Protein AF-A0A6A0A1S7-F1 (afdb_monomer_lite)

pLDDT: mean 70.41, std 21.0, range [38.34, 94.25]

Radius of gyration: 20.73 Å; chains: 1; bounding box: 76×34×22 Å

Foldseek 3Di:
DPPPPLVVQQQPDDPPDFRQGPLLVCLLVLPLVSNCVNCVPPDLVVLLCQQCDATPQRDGSLNSLPPVPPSNVSSNVVSVVSNHDDDVPRVPPPPVPPPPDDDDDDDDDDDDD

Sequence (113 aa):
MMGLVLQRLVAACSPGLGTGTAVHLAAREGHARVLKALLHDCDDAMKEYLSNQRDVFGITPVFLSLQRGEESRAAFEYLMQCGGKYNSQSAIKFKPDLLAHNHASDSEQWTQQ

InterPro domains:
  IPR002110 Ankyrin repeat [PF00023] (21-43)
  IPR036770 Ankyrin repeat-containing domain superfamily [G3DSA:1.25.40.20] (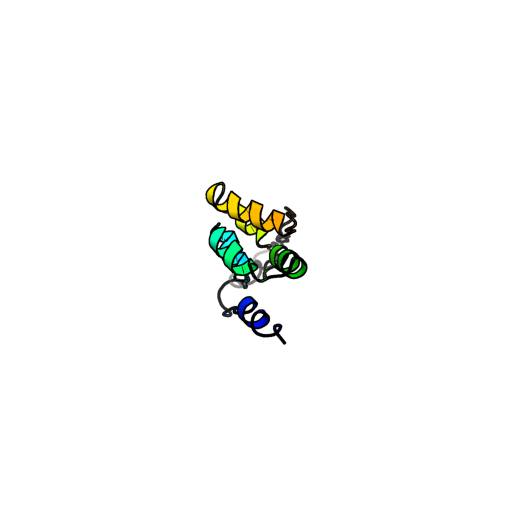4-111)
  IPR036770 Ankyrin repeat-containing domain superfamily [SSF48403] (20-101)

Secondary structure (DSSP, 8-state):
---SSHHHHTT---TTS----HHHHHHHTT-HHHHHHHTTT--HHHHHHHHH---TTS--HHHHTTTTGGGGHHHHHHHHHTT-------S----TTSSSS------------

Structure (mmCIF, N/CA/C/O backbone):
data_AF-A0A6A0A1S7-F1
#
_entry.id   AF-A0A6A0A1S7-F1
#
loop_
_atom_site.group_PDB
_atom_site.id
_atom_site.type_symbol
_atom_site.label_atom_id
_atom_site.label_alt_id
_atom_site.label_comp_id
_atom_site.label_asym_id
_atom_site.label_entity_id
_atom_site.label_seq_id
_atom_site.pdbx_PDB_ins_code
_atom_site.Cartn_x
_atom_site.Cartn_y
_atom_site.Cartn_z
_atom_site.occupancy
_atom_site.B_iso_or_equiv
_atom_site.auth_seq_id
_atom_site.auth_comp_id
_atom_site.auth_asym_id
_atom_site.auth_atom_id
_atom_site.pdbx_PDB_model_num
ATOM 1 N N . MET A 1 1 ? -15.056 -22.044 8.123 1.00 40.00 1 MET A N 1
ATOM 2 C CA . MET A 1 1 ? -13.638 -22.409 7.885 1.00 40.00 1 MET A CA 1
ATOM 3 C C . MET A 1 1 ? -13.138 -21.755 6.590 1.00 40.00 1 MET A C 1
ATOM 5 O O . MET A 1 1 ? -12.851 -22.446 5.626 1.00 40.00 1 MET A O 1
ATOM 9 N N . MET A 1 2 ? -13.062 -20.421 6.544 1.00 41.38 2 MET A N 1
ATOM 10 C CA . MET A 1 2 ? -12.741 -19.630 5.335 1.00 41.38 2 MET A CA 1
ATOM 11 C C . MET A 1 2 ? -11.442 -18.828 5.544 1.00 41.38 2 MET A C 1
ATOM 13 O O . MET A 1 2 ? -11.417 -17.626 5.337 1.00 41.38 2 MET A O 1
ATOM 17 N N . GLY A 1 3 ? -10.387 -19.457 6.080 1.00 40.34 3 GLY A N 1
ATOM 18 C CA . GLY A 1 3 ? -9.227 -18.722 6.620 1.00 40.34 3 GLY A CA 1
ATOM 19 C C . GLY A 1 3 ? -7.848 -19.088 6.067 1.00 40.34 3 GLY A C 1
ATOM 20 O O . GLY A 1 3 ? -6.872 -18.466 6.461 1.00 40.34 3 GLY A O 1
ATOM 21 N N . LEU A 1 4 ? -7.723 -20.091 5.191 1.00 42.12 4 LEU A N 1
ATOM 22 C CA . LEU A 1 4 ? -6.412 -20.716 4.926 1.00 42.12 4 LEU A CA 1
ATOM 23 C C . LEU A 1 4 ? -5.895 -20.617 3.483 1.00 42.12 4 LEU A C 1
ATOM 25 O O . LEU A 1 4 ? -4.734 -20.937 3.244 1.00 42.12 4 LEU A O 1
ATOM 29 N N . VAL A 1 5 ? -6.699 -20.150 2.522 1.00 41.41 5 VAL A N 1
ATOM 30 C CA . VAL A 1 5 ? -6.277 -20.120 1.105 1.00 41.41 5 VAL A CA 1
ATOM 31 C C . VAL A 1 5 ? -5.579 -18.801 0.733 1.00 41.41 5 VAL A C 1
ATOM 33 O O . VAL A 1 5 ? -4.633 -18.804 -0.050 1.00 41.41 5 VAL A O 1
ATOM 36 N N . LEU A 1 6 ? -5.954 -17.681 1.362 1.00 42.44 6 LEU A N 1
ATOM 37 C CA . LEU A 1 6 ? -5.387 -16.357 1.057 1.00 42.44 6 LEU A CA 1
ATOM 38 C C . LEU A 1 6 ? -4.010 -16.098 1.696 1.00 42.44 6 LEU A C 1
ATOM 40 O O . LEU A 1 6 ? -3.213 -15.360 1.124 1.00 42.44 6 LEU A O 1
ATOM 44 N N . GLN A 1 7 ? -3.658 -16.765 2.803 1.00 44.97 7 GLN A N 1
ATOM 45 C CA . GLN A 1 7 ? -2.326 -16.616 3.418 1.00 44.97 7 GLN A CA 1
ATOM 46 C C . GLN A 1 7 ? -1.179 -17.155 2.542 1.00 44.97 7 GLN A C 1
ATOM 48 O O . GLN A 1 7 ? -0.045 -16.703 2.685 1.00 44.97 7 GLN A O 1
ATOM 53 N N . ARG A 1 8 ? -1.443 -18.088 1.613 1.00 38.34 8 ARG A N 1
ATOM 54 C CA . ARG A 1 8 ? -0.399 -18.669 0.742 1.00 38.34 8 ARG A CA 1
ATOM 55 C C . ARG A 1 8 ? -0.185 -17.910 -0.566 1.00 38.34 8 ARG A C 1
ATOM 57 O O . ARG A 1 8 ? 0.889 -18.040 -1.141 1.00 38.34 8 ARG A O 1
ATOM 64 N N . LEU A 1 9 ? -1.145 -17.097 -1.017 1.00 39.69 9 LEU A N 1
ATOM 65 C CA . LEU A 1 9 ? -0.967 -16.281 -2.228 1.00 39.69 9 LEU A CA 1
ATOM 66 C C . LEU A 1 9 ? -0.218 -14.966 -1.960 1.00 39.69 9 LEU A C 1
ATOM 68 O O . LEU A 1 9 ? 0.417 -14.426 -2.859 1.00 39.69 9 LEU A O 1
ATOM 72 N N . VAL A 1 10 ? -0.242 -14.474 -0.718 1.00 46.88 10 VAL A N 1
ATOM 73 C CA . VAL A 1 10 ? 0.476 -13.253 -0.309 1.00 46.88 10 VAL A CA 1
ATOM 74 C C . VAL A 1 10 ? 1.997 -13.483 -0.185 1.00 46.88 10 VAL A C 1
ATOM 76 O O . VAL A 1 10 ? 2.760 -12.522 -0.230 1.00 46.88 10 VAL A O 1
ATOM 79 N N . ALA A 1 11 ? 2.450 -14.741 -0.104 1.00 44.31 11 ALA A N 1
ATOM 80 C CA . ALA A 1 11 ? 3.841 -15.125 0.170 1.00 44.31 11 ALA A CA 1
ATOM 81 C C . ALA A 1 11 ? 4.584 -15.788 -1.011 1.00 44.31 11 ALA A C 1
ATOM 83 O O . ALA A 1 11 ? 5.617 -16.427 -0.810 1.00 44.31 11 ALA A O 1
ATOM 84 N N . ALA A 1 12 ? 4.087 -15.676 -2.246 1.00 39.72 12 ALA A N 1
ATOM 85 C CA . ALA A 1 12 ? 4.801 -16.199 -3.410 1.00 39.72 12 ALA A CA 1
ATOM 86 C C . ALA A 1 12 ? 5.964 -15.263 -3.788 1.00 39.72 12 ALA A C 1
ATOM 88 O O . ALA A 1 12 ? 5.811 -14.378 -4.625 1.00 39.72 12 ALA A O 1
ATOM 89 N N . CYS A 1 13 ? 7.127 -15.441 -3.161 1.00 43.56 13 CYS A N 1
ATOM 90 C CA . CYS A 1 13 ? 8.365 -14.794 -3.591 1.00 43.56 13 CYS A CA 1
ATOM 91 C C . CYS A 1 13 ? 9.387 -15.823 -4.060 1.00 43.56 13 CYS A C 1
ATOM 93 O O . CYS A 1 13 ? 9.969 -16.568 -3.273 1.00 43.56 13 CYS A O 1
ATOM 95 N N . SER A 1 14 ? 9.602 -15.822 -5.374 1.00 42.84 14 SER A N 1
ATOM 96 C CA . SER A 1 14 ? 10.766 -16.405 -6.032 1.00 42.84 14 SER A CA 1
ATOM 97 C C . SER A 1 14 ? 12.038 -15.707 -5.524 1.00 42.84 14 SER A C 1
ATOM 99 O O . SER A 1 14 ? 12.058 -14.477 -5.467 1.00 42.84 14 SER A O 1
ATOM 101 N N . PRO A 1 15 ? 13.118 -16.435 -5.197 1.00 41.66 15 PRO A N 1
ATOM 102 C CA . PRO A 1 15 ? 14.284 -15.898 -4.481 1.00 41.66 15 PRO A CA 1
ATOM 103 C C . PRO A 1 15 ? 15.217 -14.972 -5.301 1.00 41.66 15 PRO A C 1
ATOM 105 O O . PRO A 1 15 ? 16.394 -14.863 -4.979 1.00 41.66 15 PRO A O 1
ATOM 108 N N . GLY A 1 16 ? 14.733 -14.301 -6.355 1.00 47.97 16 GLY A N 1
ATOM 109 C CA . GLY A 1 16 ? 15.573 -13.512 -7.277 1.00 47.97 16 GLY A CA 1
ATOM 110 C C . GLY A 1 16 ? 15.145 -12.062 -7.537 1.00 47.97 16 GLY A C 1
ATOM 111 O O . GLY A 1 16 ? 15.957 -11.275 -8.010 1.00 47.97 16 GLY A O 1
ATOM 112 N N . LEU A 1 17 ? 13.905 -11.680 -7.217 1.00 43.25 17 LEU A N 1
ATOM 113 C CA . LEU A 1 17 ? 13.402 -10.304 -7.327 1.00 43.25 17 LEU A CA 1
ATOM 114 C C . LEU A 1 17 ? 12.903 -9.892 -5.940 1.00 43.25 17 LEU A C 1
ATOM 116 O O . LEU A 1 17 ? 12.203 -10.675 -5.304 1.00 43.25 17 LEU A O 1
ATOM 120 N N . GLY A 1 18 ? 13.288 -8.703 -5.465 1.00 51.00 18 GLY A N 1
ATOM 121 C CA . GLY A 1 18 ? 12.959 -8.187 -4.129 1.00 51.00 18 GLY A CA 1
ATOM 122 C C . GLY A 1 18 ? 11.542 -8.542 -3.679 1.00 51.00 18 GLY A C 1
ATOM 123 O O . GLY A 1 18 ? 10.586 -8.369 -4.433 1.00 51.00 18 GLY A O 1
ATOM 124 N N . THR A 1 19 ? 11.426 -9.092 -2.472 1.00 52.41 19 THR A N 1
ATOM 125 C CA . THR A 1 19 ? 10.262 -9.855 -2.016 1.00 52.41 19 THR A CA 1
ATOM 126 C C . THR A 1 19 ? 9.060 -8.983 -1.623 1.00 52.41 19 THR A C 1
ATOM 128 O O . THR A 1 19 ? 8.565 -9.032 -0.494 1.00 52.41 19 THR A O 1
ATOM 131 N N . GLY A 1 20 ? 8.600 -8.133 -2.533 1.00 59.06 20 GLY A N 1
ATOM 132 C CA . GLY A 1 20 ? 7.351 -7.408 -2.370 1.00 59.06 20 GLY A CA 1
ATOM 133 C C . GLY A 1 20 ? 6.165 -8.364 -2.493 1.00 59.06 20 GLY A C 1
ATOM 134 O O . GLY A 1 20 ? 6.099 -9.168 -3.420 1.00 59.06 20 GLY A O 1
ATOM 135 N N . THR A 1 21 ? 5.198 -8.264 -1.579 1.00 78.50 21 THR A N 1
ATOM 136 C CA . THR A 1 21 ? 3.892 -8.927 -1.748 1.00 78.50 21 THR A CA 1
ATOM 137 C C . THR A 1 21 ? 3.217 -8.453 -3.045 1.00 78.50 21 THR A C 1
ATOM 139 O O . THR A 1 21 ? 3.567 -7.403 -3.587 1.00 78.50 21 THR A O 1
ATOM 142 N N . ALA A 1 22 ? 2.189 -9.159 -3.532 1.00 84.69 22 ALA A N 1
ATOM 143 C CA . ALA A 1 22 ? 1.419 -8.721 -4.708 1.00 84.69 22 ALA A CA 1
ATOM 144 C C . ALA A 1 22 ? 0.923 -7.258 -4.600 1.00 84.69 22 ALA A C 1
ATOM 146 O O . ALA A 1 22 ? 0.845 -6.545 -5.600 1.00 84.69 22 ALA A O 1
ATOM 147 N N . VAL A 1 23 ? 0.669 -6.788 -3.372 1.00 88.38 23 VAL A N 1
ATOM 148 C CA . VAL A 1 23 ? 0.299 -5.400 -3.056 1.00 88.38 23 VAL A CA 1
ATOM 149 C C . VAL A 1 23 ? 1.443 -4.419 -3.352 1.00 88.38 23 VAL A C 1
ATOM 151 O O . VAL A 1 23 ? 1.184 -3.353 -3.898 1.00 88.38 23 VAL A O 1
ATOM 154 N N . HIS A 1 24 ? 2.705 -4.774 -3.078 1.00 87.75 24 HIS A N 1
ATOM 155 C CA . HIS A 1 24 ? 3.871 -3.939 -3.412 1.00 87.75 24 HIS A CA 1
ATOM 156 C C . HIS A 1 24 ? 4.022 -3.759 -4.923 1.00 87.75 24 HIS A C 1
ATOM 158 O O . HIS A 1 24 ? 4.222 -2.639 -5.389 1.00 87.75 24 HIS A O 1
ATOM 164 N N . LEU A 1 25 ? 3.895 -4.847 -5.690 1.00 87.31 25 LEU A N 1
ATOM 165 C CA . LEU A 1 25 ? 3.995 -4.801 -7.151 1.00 87.31 25 LEU A CA 1
ATOM 166 C C . LEU A 1 25 ? 2.858 -3.969 -7.750 1.00 87.31 25 LEU A C 1
ATOM 168 O O . LEU A 1 25 ? 3.111 -3.043 -8.516 1.00 87.31 25 LEU A O 1
ATOM 172 N N . ALA A 1 26 ? 1.612 -4.231 -7.344 1.00 90.00 26 ALA A N 1
ATOM 173 C CA . ALA A 1 26 ? 0.459 -3.469 -7.816 1.00 90.00 26 ALA A CA 1
ATOM 174 C C . ALA A 1 26 ? 0.551 -1.977 -7.447 1.00 90.00 26 ALA A C 1
ATOM 176 O O . ALA A 1 26 ? 0.158 -1.123 -8.243 1.00 90.00 26 ALA A O 1
ATOM 177 N N . ALA A 1 27 ? 1.099 -1.655 -6.271 1.00 90.62 27 ALA A N 1
ATOM 178 C CA . ALA A 1 27 ? 1.334 -0.280 -5.853 1.00 90.62 27 ALA A CA 1
ATOM 179 C C . ALA A 1 27 ? 2.425 0.405 -6.686 1.00 90.62 27 ALA A C 1
ATOM 181 O O . ALA A 1 27 ? 2.195 1.511 -7.170 1.00 90.62 27 ALA A O 1
ATOM 182 N N . ARG A 1 28 ? 3.567 -0.260 -6.911 1.00 88.00 28 ARG A N 1
ATOM 183 C CA . ARG A 1 28 ? 4.678 0.265 -7.723 1.00 88.00 28 ARG A CA 1
ATOM 184 C C . ARG A 1 28 ? 4.246 0.595 -9.148 1.00 88.00 28 ARG A C 1
ATOM 186 O O . ARG A 1 28 ? 4.603 1.646 -9.666 1.00 88.00 28 ARG A O 1
ATOM 193 N N . GLU A 1 29 ? 3.441 -0.271 -9.759 1.00 88.81 29 GLU A N 1
ATOM 194 C CA . GLU A 1 29 ? 2.912 -0.050 -11.111 1.00 88.81 29 GLU A CA 1
ATOM 195 C C . GLU A 1 29 ? 1.725 0.942 -11.137 1.00 88.81 29 GLU A C 1
ATOM 197 O O . GLU A 1 29 ? 1.224 1.302 -12.203 1.00 88.81 29 GLU A O 1
ATOM 202 N N . GLY A 1 30 ? 1.247 1.416 -9.978 1.00 89.12 30 GLY A N 1
ATOM 203 C CA . GLY A 1 30 ? 0.119 2.351 -9.876 1.00 89.12 30 GLY A CA 1
ATOM 204 C C . GLY A 1 30 ? -1.247 1.729 -10.181 1.00 89.12 30 GLY A C 1
ATOM 205 O O . GLY A 1 30 ? -2.220 2.430 -10.457 1.00 89.12 30 GLY A O 1
ATOM 206 N N . HIS A 1 31 ? -1.356 0.403 -10.155 1.00 92.00 31 HIS A N 1
ATOM 207 C CA . HIS A 1 31 ? -2.535 -0.329 -10.606 1.00 92.00 31 HIS A CA 1
ATOM 208 C C . HIS A 1 31 ? -3.627 -0.393 -9.530 1.00 92.00 31 HIS A C 1
ATOM 210 O O . HIS A 1 31 ? -3.897 -1.438 -8.935 1.00 92.00 31 HIS A O 1
ATOM 216 N N . ALA A 1 32 ? -4.333 0.721 -9.324 1.00 90.00 32 ALA A N 1
ATOM 217 C CA . ALA A 1 32 ? -5.412 0.823 -8.336 1.00 90.00 32 ALA A CA 1
ATOM 218 C C . ALA A 1 32 ? -6.515 -0.240 -8.512 1.00 90.00 32 ALA A C 1
ATOM 220 O O . ALA A 1 32 ? -7.079 -0.718 -7.532 1.00 90.00 32 ALA A O 1
ATOM 221 N N . ARG A 1 33 ? -6.820 -0.650 -9.753 1.00 91.94 33 ARG A N 1
ATOM 222 C CA . ARG A 1 33 ? -7.801 -1.719 -10.026 1.00 91.94 33 ARG A CA 1
ATOM 223 C C . ARG A 1 33 ? -7.345 -3.073 -9.483 1.00 91.94 33 ARG A C 1
ATOM 225 O O . ARG A 1 33 ? -8.152 -3.802 -8.920 1.00 91.94 33 ARG A O 1
ATOM 232 N N . VAL A 1 34 ? -6.056 -3.378 -9.624 1.00 89.44 34 VAL A N 1
ATOM 233 C CA . VAL A 1 34 ? -5.461 -4.618 -9.113 1.00 89.44 34 VAL A CA 1
ATOM 234 C C . VAL A 1 34 ? -5.427 -4.585 -7.590 1.00 89.44 34 VAL A C 1
ATOM 236 O O . VAL A 1 34 ? -5.822 -5.559 -6.964 1.00 89.44 34 VAL A O 1
ATOM 239 N N . LEU A 1 35 ? -5.060 -3.451 -6.985 1.00 90.62 35 LEU A N 1
ATOM 240 C CA . LEU A 1 35 ? -5.118 -3.283 -5.529 1.00 90.62 35 LEU A CA 1
ATOM 241 C C . LEU A 1 35 ? -6.529 -3.503 -4.977 1.00 90.62 35 LEU A C 1
ATOM 243 O O . LEU A 1 35 ? -6.693 -4.232 -4.003 1.00 90.62 35 LEU A O 1
ATOM 247 N N . LYS A 1 36 ? -7.546 -2.927 -5.629 1.00 91.56 36 LYS A N 1
ATOM 248 C CA . LYS A 1 36 ? -8.950 -3.130 -5.252 1.00 91.56 36 LYS A CA 1
ATOM 249 C C . LYS A 1 36 ? -9.360 -4.593 -5.32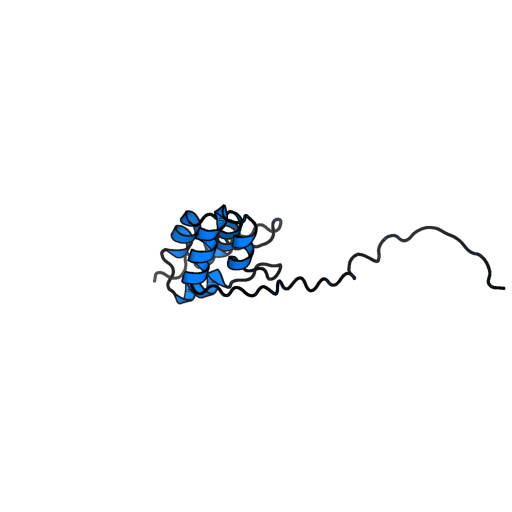5 1.00 91.56 36 LYS A C 1
ATOM 251 O O . LYS A 1 36 ? -10.041 -5.050 -4.423 1.00 91.56 36 LYS A O 1
ATOM 256 N N . ALA A 1 37 ? -8.937 -5.319 -6.359 1.00 91.19 37 ALA A N 1
ATOM 257 C CA . ALA A 1 37 ? -9.221 -6.747 -6.485 1.00 91.19 37 ALA A CA 1
ATOM 258 C C . ALA A 1 37 ? -8.483 -7.582 -5.423 1.00 91.19 37 ALA A C 1
ATOM 260 O O . ALA A 1 37 ? -9.083 -8.457 -4.810 1.00 91.19 37 ALA A O 1
ATOM 261 N N . LEU A 1 38 ? -7.205 -7.282 -5.166 1.00 87.38 38 LEU A N 1
ATOM 262 C CA . LEU A 1 38 ? -6.383 -7.987 -4.175 1.00 87.38 38 LEU A CA 1
ATOM 263 C C . LEU A 1 38 ? -6.891 -7.802 -2.741 1.00 87.38 38 LEU A C 1
ATOM 265 O O . LEU A 1 38 ? -6.752 -8.711 -1.930 1.00 87.38 38 LEU A O 1
ATOM 269 N N . LEU A 1 39 ? -7.452 -6.632 -2.430 1.00 87.88 39 LEU A N 1
ATOM 270 C CA . LEU A 1 39 ? -7.931 -6.274 -1.094 1.00 87.88 39 LEU A CA 1
ATOM 271 C C . LEU A 1 39 ? -9.460 -6.357 -0.951 1.00 87.88 39 LEU A C 1
ATOM 273 O O . LEU A 1 39 ? -9.976 -6.023 0.114 1.00 87.88 39 LEU A O 1
ATOM 277 N N . HIS A 1 40 ? -10.187 -6.787 -1.988 1.00 89.31 40 HIS A N 1
ATOM 278 C CA . HIS A 1 40 ? -11.655 -6.802 -2.004 1.00 89.31 40 HIS A CA 1
ATOM 279 C C . HIS A 1 40 ? -12.236 -7.661 -0.875 1.00 89.31 40 HIS A C 1
ATOM 281 O O . HIS A 1 40 ? -13.081 -7.196 -0.115 1.00 89.31 40 HIS A O 1
ATOM 287 N N . ASP A 1 41 ? -11.726 -8.887 -0.745 1.00 88.06 41 ASP A N 1
ATOM 288 C CA . ASP A 1 41 ? -12.216 -9.881 0.217 1.00 88.06 41 ASP A CA 1
ATOM 289 C C . ASP A 1 41 ? -11.488 -9.810 1.570 1.00 88.06 41 ASP A C 1
ATOM 291 O O . ASP A 1 41 ? -11.722 -10.633 2.455 1.00 88.06 41 ASP A O 1
ATOM 295 N N . CYS A 1 42 ? -10.585 -8.841 1.743 1.00 87.62 42 CYS A N 1
ATOM 296 C CA . CYS A 1 42 ? -9.897 -8.613 3.005 1.00 87.62 42 CYS A CA 1
ATOM 297 C C . CYS A 1 42 ? -10.781 -7.814 3.968 1.00 87.62 42 CYS A C 1
ATOM 299 O O . CYS A 1 42 ? -11.410 -6.818 3.600 1.00 87.62 42 CYS A O 1
ATOM 301 N N . ASP A 1 43 ? -10.769 -8.211 5.233 1.00 92.31 43 ASP A N 1
ATOM 302 C CA . ASP A 1 43 ? -11.251 -7.401 6.342 1.00 92.31 43 ASP A CA 1
ATOM 303 C C . ASP A 1 43 ? -10.322 -6.202 6.591 1.00 92.31 43 ASP A C 1
ATOM 305 O O . ASP A 1 43 ? -9.167 -6.175 6.156 1.00 92.31 43 ASP A O 1
ATOM 309 N N . ASP A 1 44 ? -10.826 -5.180 7.281 1.00 89.19 44 ASP A N 1
ATOM 310 C CA . ASP A 1 44 ? -10.118 -3.902 7.421 1.00 89.19 44 ASP A CA 1
ATOM 311 C C . ASP A 1 44 ? -8.775 -4.049 8.151 1.00 89.19 44 ASP A C 1
ATOM 313 O O . ASP A 1 44 ? -7.794 -3.412 7.769 1.00 89.19 44 ASP A O 1
ATOM 317 N N . ALA A 1 45 ? -8.686 -4.971 9.117 1.00 87.75 45 ALA A N 1
ATOM 318 C CA . ALA A 1 45 ? -7.434 -5.295 9.798 1.00 87.75 45 ALA A CA 1
ATOM 319 C C . ALA A 1 45 ? -6.379 -5.869 8.833 1.00 87.75 45 ALA A C 1
ATOM 321 O O . ALA A 1 45 ? -5.203 -5.504 8.897 1.00 87.75 45 ALA A O 1
ATOM 322 N N . MET A 1 46 ? -6.790 -6.740 7.905 1.00 87.19 46 MET A N 1
ATOM 323 C CA . MET A 1 46 ? -5.895 -7.299 6.891 1.00 87.19 46 MET A CA 1
ATOM 324 C C . MET A 1 46 ? -5.502 -6.250 5.847 1.00 87.19 46 MET A C 1
ATOM 326 O O . MET A 1 46 ? -4.340 -6.198 5.440 1.00 87.19 46 MET A O 1
ATOM 330 N N . LYS A 1 47 ? -6.431 -5.376 5.440 1.00 89.44 47 LYS A N 1
ATOM 331 C CA . LYS A 1 47 ? -6.129 -4.248 4.542 1.00 89.44 47 LYS A CA 1
ATOM 332 C C . LYS A 1 47 ? -5.096 -3.303 5.154 1.00 89.44 47 LYS A C 1
ATOM 334 O O . LYS A 1 47 ? -4.135 -2.943 4.467 1.00 89.44 47 LYS A O 1
ATOM 339 N N . GLU A 1 48 ? -5.245 -2.959 6.434 1.00 90.12 48 GLU A N 1
ATOM 340 C CA . GLU A 1 48 ? -4.277 -2.131 7.162 1.00 90.12 48 GLU A CA 1
ATOM 341 C C . GLU A 1 48 ? -2.922 -2.836 7.259 1.00 90.12 48 GLU A C 1
ATOM 343 O O . GLU A 1 48 ? -1.887 -2.236 6.948 1.00 90.12 48 GLU A O 1
ATOM 348 N N . TYR A 1 49 ? -2.916 -4.119 7.634 1.00 88.06 49 TYR A N 1
ATOM 349 C CA . TYR A 1 49 ? -1.697 -4.918 7.719 1.00 88.06 49 TYR A CA 1
ATOM 350 C C . TYR A 1 49 ? -0.944 -4.936 6.385 1.00 88.06 49 TYR A C 1
ATOM 352 O O . TYR A 1 49 ? 0.242 -4.611 6.357 1.00 88.06 49 TYR A O 1
ATOM 360 N N . LEU A 1 50 ? -1.627 -5.255 5.280 1.00 88.44 50 LEU A N 1
ATOM 361 C CA . LEU A 1 50 ? -1.038 -5.346 3.941 1.00 88.44 50 LEU A CA 1
ATOM 362 C C . LEU A 1 50 ? -0.564 -3.992 3.406 1.00 88.44 50 LEU A C 1
ATOM 364 O O . LEU A 1 50 ? 0.487 -3.932 2.771 1.00 88.44 50 LEU A O 1
ATOM 368 N N . SER A 1 51 ? -1.286 -2.908 3.693 1.00 90.06 51 SER A N 1
ATOM 369 C CA . SER A 1 51 ? -0.908 -1.550 3.270 1.00 90.06 51 SER A CA 1
ATOM 370 C C . SER A 1 51 ? 0.335 -1.026 3.998 1.00 90.06 51 SER A C 1
ATOM 372 O O . SER A 1 51 ? 1.035 -0.155 3.482 1.00 90.06 51 SER A O 1
ATOM 374 N N . ASN A 1 52 ? 0.634 -1.576 5.178 1.00 89.00 52 ASN A N 1
ATOM 375 C CA . ASN A 1 52 ? 1.796 -1.226 5.996 1.00 89.00 52 ASN A CA 1
ATOM 376 C C . ASN A 1 52 ? 2.900 -2.294 5.995 1.00 89.00 52 ASN A C 1
ATOM 378 O O . ASN A 1 52 ? 3.932 -2.092 6.643 1.00 89.00 52 ASN A O 1
ATOM 382 N N . GLN A 1 53 ? 2.701 -3.416 5.293 1.00 86.12 53 GLN A N 1
ATOM 383 C CA . GLN A 1 53 ? 3.726 -4.446 5.166 1.00 86.12 53 GLN A CA 1
ATOM 384 C C . GLN A 1 53 ? 4.990 -3.855 4.562 1.00 86.12 53 GLN A C 1
ATOM 386 O O . GLN A 1 53 ? 4.925 -3.015 3.672 1.00 86.12 53 GLN A O 1
ATOM 391 N N . ARG A 1 54 ? 6.138 -4.297 5.064 1.00 84.75 54 ARG A N 1
ATOM 392 C CA . ARG A 1 54 ? 7.441 -3.899 4.545 1.00 84.75 54 ARG A CA 1
ATOM 393 C C . ARG A 1 54 ? 8.022 -5.047 3.739 1.00 84.75 54 ARG A C 1
ATOM 395 O O . ARG A 1 54 ? 7.977 -6.188 4.193 1.00 84.75 54 ARG A O 1
ATOM 402 N N . ASP A 1 55 ? 8.574 -4.743 2.574 1.00 79.94 55 ASP A N 1
ATOM 403 C CA . ASP A 1 55 ? 9.387 -5.696 1.824 1.00 79.94 55 ASP A CA 1
ATOM 404 C C . ASP A 1 55 ? 10.762 -5.921 2.492 1.00 79.94 55 ASP A C 1
ATOM 406 O O . ASP A 1 55 ? 11.072 -5.366 3.553 1.00 79.94 55 ASP A O 1
ATOM 410 N N . VAL A 1 56 ? 11.621 -6.727 1.860 1.00 78.00 56 VAL A N 1
ATOM 411 C CA . VAL A 1 56 ? 13.007 -6.976 2.316 1.00 78.00 56 VAL A CA 1
ATOM 412 C C . VAL A 1 56 ? 13.868 -5.722 2.441 1.00 78.00 56 VAL A C 1
ATOM 414 O O . VAL A 1 56 ? 14.856 -5.741 3.171 1.00 78.00 56 VAL A O 1
ATOM 417 N N . PHE A 1 57 ? 13.511 -4.635 1.759 1.00 75.31 57 PHE A N 1
ATOM 418 C CA . PHE A 1 57 ? 14.212 -3.355 1.833 1.00 75.31 57 PHE A CA 1
ATOM 419 C C . PHE A 1 57 ? 13.590 -2.412 2.871 1.00 75.31 57 PHE A C 1
ATOM 421 O O . PHE A 1 57 ? 14.043 -1.278 3.038 1.00 75.31 57 PHE A O 1
ATOM 428 N N . GLY A 1 58 ? 12.561 -2.861 3.594 1.00 81.44 58 GLY A N 1
ATOM 429 C CA . GLY A 1 58 ? 11.846 -2.040 4.561 1.00 81.44 58 GLY A CA 1
ATOM 430 C C . GLY A 1 58 ? 10.857 -1.062 3.922 1.00 81.44 58 GLY A C 1
ATOM 431 O O . GLY A 1 58 ? 10.396 -0.152 4.616 1.00 81.44 58 GLY A O 1
ATOM 432 N N . ILE A 1 59 ? 10.557 -1.209 2.629 1.00 84.12 59 ILE A N 1
ATOM 433 C CA . ILE A 1 59 ? 9.708 -0.304 1.851 1.00 84.12 59 ILE A CA 1
ATOM 434 C C . ILE A 1 59 ? 8.254 -0.767 1.935 1.00 84.12 59 ILE A C 1
ATOM 436 O O . ILE A 1 59 ? 7.979 -1.958 1.854 1.00 84.12 59 ILE A O 1
ATOM 440 N N . THR A 1 60 ? 7.320 0.174 2.083 1.00 89.94 60 THR A N 1
ATOM 441 C CA . THR A 1 60 ? 5.877 -0.112 2.092 1.00 89.94 60 THR A CA 1
ATOM 442 C C . THR A 1 60 ? 5.249 0.044 0.700 1.00 89.94 60 THR A C 1
ATOM 444 O O . THR A 1 60 ? 5.741 0.838 -0.111 1.00 89.94 60 THR A O 1
ATOM 447 N N . PRO A 1 61 ? 4.109 -0.616 0.410 1.00 89.56 61 PRO A N 1
ATOM 448 C CA . PRO A 1 61 ? 3.376 -0.416 -0.839 1.00 89.56 61 PRO A CA 1
ATOM 449 C C . PRO A 1 61 ? 2.978 1.048 -1.052 1.00 89.56 61 PRO A C 1
ATOM 451 O O . PRO A 1 61 ? 3.081 1.563 -2.163 1.00 89.56 61 PRO A O 1
ATOM 454 N N . VAL A 1 62 ? 2.588 1.746 0.023 1.00 90.94 62 VAL A N 1
ATOM 455 C CA . VAL A 1 62 ? 2.243 3.177 -0.016 1.00 90.94 62 VAL A CA 1
ATOM 456 C C . VAL A 1 62 ? 3.414 4.000 -0.556 1.00 90.94 62 VAL A C 1
ATOM 458 O O . VAL A 1 62 ? 3.217 4.844 -1.424 1.00 90.94 62 VAL A O 1
ATOM 461 N N . PHE A 1 63 ? 4.642 3.729 -0.107 1.00 87.38 63 PHE A N 1
ATOM 462 C CA . PHE A 1 63 ? 5.827 4.427 -0.607 1.00 87.38 63 PHE A CA 1
ATOM 463 C C . PHE A 1 63 ? 6.084 4.136 -2.094 1.00 87.38 63 PHE A C 1
ATOM 465 O O . PHE A 1 63 ? 6.356 5.056 -2.865 1.00 87.38 63 PHE A O 1
ATOM 472 N N . LEU A 1 64 ? 5.944 2.876 -2.523 1.00 86.88 64 LEU A N 1
ATOM 473 C CA . LEU A 1 64 ? 6.136 2.484 -3.927 1.00 86.88 64 LEU A CA 1
ATOM 474 C C . LEU A 1 64 ? 5.137 3.157 -4.874 1.00 86.88 64 LEU A C 1
ATOM 476 O O . LEU A 1 64 ? 5.498 3.480 -6.004 1.00 86.88 64 LEU A O 1
ATOM 480 N N . SER A 1 65 ? 3.916 3.429 -4.409 1.00 88.56 65 SER A N 1
ATOM 481 C CA . SER A 1 65 ? 2.888 4.102 -5.214 1.00 88.56 65 SER A CA 1
ATOM 482 C C . SER A 1 65 ? 3.209 5.552 -5.587 1.00 88.56 65 SER A C 1
ATOM 484 O O . SER A 1 65 ? 2.519 6.129 -6.418 1.00 88.56 65 SER A O 1
ATOM 486 N N . LEU A 1 66 ? 4.264 6.155 -5.036 1.00 84.56 66 LEU A N 1
ATOM 487 C CA . LEU A 1 66 ? 4.698 7.500 -5.424 1.00 84.56 66 LEU A CA 1
ATOM 488 C C . LEU A 1 66 ? 5.799 7.502 -6.494 1.00 84.56 66 LEU A C 1
ATOM 490 O O . LEU A 1 66 ? 6.112 8.559 -7.036 1.00 84.56 66 LEU A O 1
ATOM 494 N N . GLN A 1 67 ? 6.369 6.344 -6.849 1.00 79.69 67 GLN A N 1
ATOM 495 C CA . GLN A 1 67 ? 7.506 6.277 -7.778 1.00 79.69 67 GLN A CA 1
ATOM 496 C C . GLN A 1 67 ? 7.164 6.687 -9.219 1.00 79.69 67 GLN A C 1
ATOM 498 O O . GLN A 1 67 ? 8.058 7.110 -9.948 1.00 79.69 67 GLN A O 1
ATOM 503 N N . ARG A 1 68 ? 5.895 6.569 -9.639 1.00 76.69 68 ARG A N 1
ATOM 504 C CA . ARG A 1 68 ? 5.447 6.856 -11.018 1.00 76.69 68 ARG A CA 1
ATOM 505 C C . ARG A 1 68 ? 4.670 8.176 -11.158 1.00 76.69 68 ARG A C 1
ATOM 507 O O . ARG A 1 68 ? 4.175 8.475 -12.240 1.00 76.69 68 ARG A O 1
ATOM 514 N N . GLY A 1 69 ? 4.585 8.985 -10.098 1.00 79.25 69 GLY A N 1
ATOM 515 C CA . GLY A 1 69 ? 3.914 10.290 -10.126 1.00 79.25 69 GLY A CA 1
ATOM 516 C C . GLY A 1 69 ? 2.382 10.202 -10.196 1.00 79.25 69 GLY A C 1
ATOM 517 O O . GLY A 1 69 ? 1.766 9.402 -9.495 1.00 79.25 69 GLY A O 1
ATOM 518 N N . GLU A 1 70 ? 1.752 11.047 -11.019 1.00 80.62 70 GLU A N 1
ATOM 519 C CA . GLU A 1 70 ? 0.283 11.194 -11.084 1.00 80.62 70 GLU A CA 1
ATOM 520 C C . GLU A 1 70 ? -0.450 9.895 -11.464 1.00 80.62 70 GLU A C 1
ATOM 522 O O . GLU A 1 70 ? -1.540 9.625 -10.960 1.00 80.62 70 GLU A O 1
ATOM 527 N N . GLU A 1 71 ? 0.154 9.041 -12.295 1.00 76.69 71 GLU A N 1
ATOM 528 C CA . GLU A 1 71 ? -0.459 7.777 -12.735 1.00 76.69 71 GLU A CA 1
ATOM 529 C C . GLU A 1 71 ? -0.730 6.807 -11.578 1.00 76.69 71 GLU A C 1
ATOM 531 O O . GLU A 1 71 ? -1.656 5.997 -11.631 1.00 76.69 71 GLU A O 1
ATOM 536 N N . SER A 1 72 ? 0.068 6.890 -10.517 1.00 85.44 72 SER A N 1
ATOM 537 C CA . SER A 1 72 ? -0.022 6.018 -9.351 1.00 85.44 72 SER A CA 1
ATOM 538 C C . SER A 1 72 ? -0.717 6.686 -8.159 1.00 85.44 72 SER A C 1
ATOM 540 O O . SER A 1 72 ? -0.915 6.049 -7.121 1.00 85.44 72 SER A O 1
ATOM 542 N N . ARG A 1 73 ? -1.220 7.919 -8.331 1.00 89.00 73 ARG A N 1
ATOM 543 C CA . ARG A 1 73 ? -1.993 8.657 -7.320 1.00 89.00 73 ARG A CA 1
ATOM 544 C C . ARG A 1 73 ? -3.225 7.890 -6.837 1.00 89.00 73 ARG A C 1
ATOM 546 O O . ARG A 1 73 ? -3.476 7.815 -5.640 1.00 89.00 73 ARG A O 1
ATOM 553 N N . ALA A 1 74 ? -3.965 7.261 -7.749 1.00 92.44 74 ALA A N 1
ATOM 554 C CA . ALA A 1 74 ? -5.147 6.476 -7.384 1.00 92.44 74 ALA A CA 1
ATOM 555 C C . ALA A 1 74 ? -4.794 5.237 -6.538 1.00 92.44 74 ALA A C 1
ATOM 557 O O . ALA A 1 74 ? -5.579 4.816 -5.688 1.00 92.44 74 ALA A O 1
ATOM 558 N N . ALA A 1 75 ? -3.616 4.645 -6.765 1.00 92.50 75 ALA A N 1
ATOM 559 C CA . ALA A 1 75 ? -3.113 3.540 -5.955 1.00 92.50 75 ALA A CA 1
ATOM 560 C C . ALA A 1 75 ? -2.691 4.028 -4.562 1.00 92.50 75 ALA A C 1
ATOM 562 O O . ALA A 1 75 ? -3.042 3.392 -3.568 1.00 92.50 75 ALA A O 1
ATOM 563 N N . PHE A 1 76 ? -2.016 5.178 -4.491 1.00 93.31 76 PHE A N 1
ATOM 564 C CA . PHE A 1 76 ? -1.659 5.838 -3.235 1.00 93.31 76 PHE A CA 1
ATOM 565 C C . PHE A 1 76 ? -2.894 6.137 -2.379 1.00 93.31 76 PHE A C 1
ATOM 567 O O . PHE A 1 76 ? -2.974 5.701 -1.232 1.00 93.31 76 PHE A O 1
ATOM 574 N N . GLU A 1 77 ? -3.889 6.825 -2.945 1.00 93.50 77 GLU A N 1
ATOM 575 C CA . GLU A 1 77 ? -5.114 7.201 -2.231 1.00 93.50 77 GLU A CA 1
ATOM 576 C C . GLU A 1 77 ? -5.868 5.972 -1.716 1.00 93.50 77 GLU A C 1
ATOM 578 O O . GLU A 1 77 ? -6.340 5.963 -0.580 1.00 93.50 77 GLU A O 1
ATOM 583 N N . TYR A 1 78 ? -5.931 4.906 -2.516 1.00 94.25 78 TYR A N 1
ATOM 584 C CA . TYR A 1 78 ? -6.580 3.668 -2.102 1.00 94.25 78 TYR A CA 1
ATOM 585 C C . TY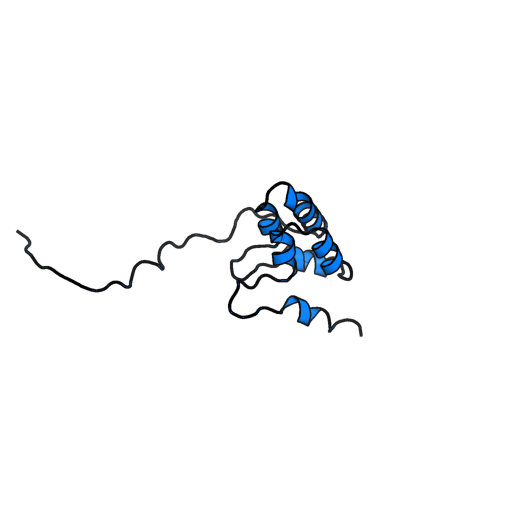R A 1 78 ? -5.853 2.982 -0.936 1.00 94.25 78 TYR A C 1
ATOM 587 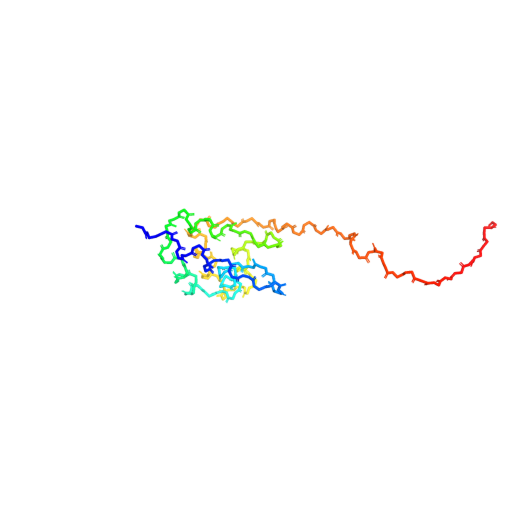O O . TYR A 1 78 ? -6.498 2.543 0.015 1.00 94.25 78 TYR A O 1
ATOM 595 N N . LEU A 1 79 ? -4.519 2.924 -0.961 1.00 92.44 79 LEU A N 1
ATOM 596 C CA . LEU A 1 79 ? -3.743 2.347 0.142 1.00 92.44 79 LEU A CA 1
ATOM 597 C C . LEU A 1 79 ? -3.837 3.194 1.417 1.00 92.44 79 LEU A C 1
ATOM 599 O O . LEU A 1 79 ? -3.920 2.639 2.510 1.00 92.44 79 LEU A O 1
ATOM 603 N N . MET A 1 80 ? -3.888 4.523 1.294 1.00 93.00 80 MET A N 1
ATOM 604 C CA . MET A 1 80 ? -4.137 5.420 2.429 1.00 93.00 80 MET A CA 1
ATOM 605 C C . MET A 1 80 ? -5.537 5.201 3.027 1.00 93.00 80 MET A C 1
ATOM 607 O O . MET A 1 80 ? -5.669 5.131 4.247 1.00 93.00 80 MET A O 1
ATOM 611 N N . GLN A 1 81 ? -6.571 5.018 2.194 1.00 93.56 81 GLN A N 1
ATOM 612 C CA . GLN A 1 81 ? -7.923 4.656 2.654 1.00 93.56 81 GLN A CA 1
ATOM 613 C C . GLN A 1 81 ? -7.950 3.312 3.387 1.00 93.56 81 GLN A C 1
ATOM 615 O O . GLN A 1 81 ? -8.714 3.139 4.330 1.00 93.56 81 GLN A O 1
ATOM 620 N N . CYS A 1 82 ? -7.086 2.379 2.989 1.00 91.38 82 CYS A N 1
ATOM 621 C CA . CYS A 1 82 ? -6.914 1.089 3.652 1.00 91.38 82 CYS A CA 1
ATOM 622 C C . CYS A 1 82 ? -6.108 1.171 4.965 1.00 91.38 82 CYS A C 1
ATOM 624 O O . CYS A 1 82 ? -5.731 0.133 5.497 1.00 91.38 82 CYS A O 1
ATOM 626 N N . GLY A 1 83 ? -5.805 2.368 5.482 1.00 90.62 83 GLY A N 1
ATOM 627 C CA . GLY A 1 83 ? -5.021 2.553 6.711 1.00 90.62 83 GLY A CA 1
ATOM 628 C C . GLY A 1 83 ? -3.502 2.557 6.497 1.00 90.62 83 GLY A C 1
ATOM 629 O O . GLY A 1 83 ? -2.731 2.425 7.451 1.00 90.62 83 GLY A O 1
ATOM 630 N N . GLY A 1 84 ? -3.042 2.695 5.252 1.00 89.00 84 GLY A N 1
ATOM 631 C CA . GLY A 1 84 ? -1.628 2.834 4.923 1.00 89.00 84 GLY A CA 1
ATOM 632 C C . GLY A 1 84 ? -1.002 4.066 5.579 1.00 89.00 84 GLY A C 1
ATOM 633 O O . GLY A 1 84 ? -1.541 5.169 5.518 1.00 89.00 84 GLY A O 1
ATOM 634 N N . LYS A 1 85 ? 0.161 3.888 6.208 1.00 87.81 85 LYS A N 1
ATOM 635 C CA . LYS A 1 85 ? 0.933 4.967 6.829 1.00 87.81 85 LYS A CA 1
ATOM 636 C C . LYS A 1 85 ? 2.054 5.373 5.887 1.00 87.81 85 LYS A C 1
ATOM 638 O O . LYS A 1 85 ? 2.983 4.606 5.628 1.00 87.81 85 LYS A O 1
ATOM 643 N N . TYR A 1 86 ? 1.991 6.607 5.403 1.00 81.25 86 TYR A N 1
ATOM 644 C CA . TYR A 1 86 ? 3.099 7.201 4.671 1.00 81.25 86 TYR A CA 1
ATOM 645 C C . TYR A 1 86 ? 4.130 7.751 5.660 1.00 81.25 86 TYR A C 1
ATOM 647 O O . TYR A 1 86 ? 3.983 8.853 6.184 1.00 81.25 86 TYR A O 1
ATOM 655 N N . ASN A 1 87 ? 5.171 6.966 5.936 1.00 68.44 87 ASN A N 1
ATOM 656 C CA . ASN A 1 87 ? 6.379 7.484 6.566 1.00 68.44 87 ASN A CA 1
ATOM 657 C C . ASN A 1 87 ? 7.427 7.702 5.467 1.00 68.44 87 ASN A C 1
ATOM 659 O O . ASN A 1 87 ? 7.883 6.745 4.846 1.00 68.44 87 ASN A O 1
ATOM 663 N N . SER A 1 88 ? 7.807 8.956 5.226 1.00 60.16 88 SER A N 1
ATOM 664 C CA . SER A 1 88 ? 8.846 9.340 4.261 1.00 60.16 88 SER A CA 1
ATOM 665 C C . SER A 1 88 ? 10.251 8.857 4.655 1.00 60.16 88 SER A C 1
ATOM 667 O O . SER A 1 88 ? 11.184 8.946 3.856 1.00 60.16 88 SER A O 1
ATOM 669 N N . GLN A 1 89 ? 10.422 8.297 5.857 1.00 51.75 89 GLN A N 1
ATOM 670 C CA . GLN A 1 89 ? 11.654 7.634 6.279 1.00 51.75 89 GLN A CA 1
ATOM 671 C C . GLN A 1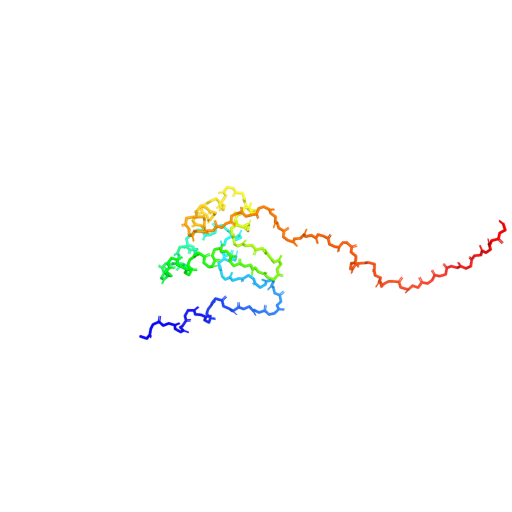 89 ? 11.753 6.233 5.667 1.00 51.75 89 GLN A C 1
ATOM 673 O O . GLN A 1 89 ? 11.492 5.218 6.318 1.00 51.75 89 GLN A O 1
ATOM 678 N N . SER A 1 90 ? 12.172 6.171 4.404 1.00 50.69 90 SER A N 1
ATOM 679 C CA . SER A 1 90 ? 12.730 4.935 3.857 1.00 50.69 90 SER A CA 1
ATOM 680 C C . SER A 1 90 ? 13.919 4.505 4.728 1.00 50.69 90 SER A C 1
ATOM 682 O O . SER A 1 90 ? 14.820 5.292 5.022 1.00 50.69 90 SER A O 1
ATOM 684 N N . ALA A 1 91 ? 13.917 3.256 5.193 1.00 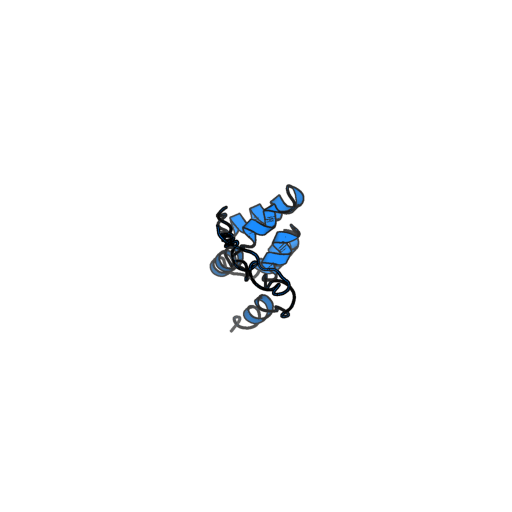47.16 91 ALA A N 1
ATOM 685 C CA . ALA A 1 91 ? 14.978 2.712 6.039 1.00 47.16 91 ALA A CA 1
ATOM 686 C C . ALA A 1 91 ? 16.257 2.367 5.253 1.00 47.16 91 ALA A C 1
ATOM 688 O O . ALA A 1 91 ? 17.104 1.633 5.760 1.00 47.16 91 ALA A O 1
ATOM 689 N N . ILE A 1 92 ? 16.467 2.954 4.070 1.00 50.19 92 ILE A N 1
ATOM 690 C CA . ILE A 1 92 ? 17.813 3.128 3.519 1.00 50.19 92 ILE A CA 1
ATOM 691 C C . ILE A 1 92 ? 18.518 4.221 4.323 1.00 50.19 92 ILE A C 1
ATOM 693 O O . ILE A 1 92 ? 18.877 5.289 3.835 1.00 50.19 92 ILE A O 1
ATOM 697 N N . LYS A 1 93 ? 18.779 3.912 5.594 1.00 46.06 93 LYS A N 1
ATOM 698 C CA . LYS A 1 93 ? 19.950 4.441 6.274 1.00 46.06 93 LYS A CA 1
ATOM 699 C C . LYS A 1 93 ? 21.130 3.857 5.503 1.00 46.06 93 LYS A C 1
ATOM 701 O O . LYS A 1 93 ? 21.582 2.762 5.826 1.00 46.06 93 LYS A O 1
ATOM 706 N N . PHE A 1 94 ? 21.532 4.530 4.423 1.00 43.56 94 PHE A N 1
ATOM 707 C CA . PHE A 1 94 ? 22.758 4.247 3.688 1.00 43.56 94 PHE A CA 1
ATOM 708 C C . PHE A 1 94 ? 23.845 3.981 4.737 1.00 43.56 94 PHE A C 1
ATOM 710 O O . PHE A 1 94 ? 24.228 4.880 5.484 1.00 43.56 94 PHE A O 1
ATOM 717 N N . LYS A 1 95 ? 24.277 2.725 4.860 1.00 42.91 95 LYS A N 1
ATOM 718 C CA . LYS A 1 95 ? 25.555 2.381 5.472 1.00 42.91 95 LYS A CA 1
ATOM 719 C C . LYS A 1 95 ? 26.516 2.241 4.297 1.00 42.91 95 LYS A C 1
ATOM 721 O O . LYS A 1 95 ? 26.525 1.175 3.683 1.00 42.91 95 LYS A O 1
ATOM 726 N N . PRO A 1 96 ? 27.260 3.295 3.927 1.00 43.47 96 PRO A N 1
ATOM 727 C CA . PRO A 1 96 ? 28.160 3.278 2.775 1.00 43.47 96 PRO A CA 1
ATOM 728 C C . PRO A 1 96 ? 29.432 2.438 3.016 1.00 43.47 96 PRO A C 1
ATOM 730 O O . PRO A 1 96 ? 30.483 2.768 2.489 1.00 43.47 96 PRO A O 1
ATOM 733 N N . ASP A 1 97 ? 29.352 1.353 3.791 1.00 46.06 97 ASP A N 1
ATOM 734 C CA . ASP A 1 97 ? 30.524 0.643 4.329 1.00 46.06 97 ASP A CA 1
ATOM 735 C C . ASP A 1 97 ? 30.592 -0.842 3.927 1.00 46.06 97 ASP A C 1
ATOM 737 O O . ASP A 1 97 ? 31.347 -1.619 4.496 1.00 46.06 97 ASP A O 1
ATOM 741 N N . LEU A 1 98 ? 29.792 -1.265 2.940 1.00 50.56 98 LEU A N 1
ATOM 742 C CA . LEU A 1 98 ? 29.817 -2.637 2.401 1.00 50.56 98 LEU A CA 1
ATOM 743 C C . LEU A 1 98 ? 30.440 -2.736 0.994 1.00 50.56 98 LEU A C 1
ATOM 745 O O . LEU A 1 98 ? 30.370 -3.795 0.378 1.00 50.56 98 LEU A O 1
ATOM 749 N N . LEU A 1 99 ? 31.056 -1.660 0.482 1.00 49.66 99 LEU A N 1
ATOM 750 C CA . LEU A 1 99 ? 31.731 -1.646 -0.832 1.00 49.66 99 LEU A CA 1
ATOM 751 C C . LEU A 1 99 ? 33.243 -1.363 -0.791 1.00 49.66 99 LEU A C 1
ATOM 753 O O . LEU A 1 99 ? 33.911 -1.542 -1.803 1.00 49.66 99 LEU A O 1
ATOM 757 N N . ALA A 1 100 ? 33.812 -1.004 0.359 1.00 50.44 100 ALA A N 1
ATOM 758 C CA . ALA A 1 100 ? 35.234 -1.211 0.622 1.00 50.44 100 ALA A CA 1
ATOM 759 C C . ALA A 1 100 ? 35.263 -2.477 1.474 1.00 50.44 100 ALA A C 1
ATOM 761 O O . ALA A 1 100 ? 34.788 -2.453 2.598 1.00 50.44 100 ALA A O 1
ATOM 762 N N . HIS A 1 101 ? 35.603 -3.658 0.993 1.00 48.56 101 HIS A N 1
ATOM 763 C CA . HIS A 1 101 ? 36.958 -4.111 0.748 1.00 48.56 101 HIS A CA 1
ATOM 764 C C . HIS A 1 101 ? 36.802 -5.370 -0.102 1.00 48.56 101 HIS A C 1
ATOM 766 O O . HIS A 1 101 ? 36.205 -6.324 0.381 1.00 48.56 101 HIS A O 1
ATOM 772 N N . ASN A 1 102 ? 37.272 -5.359 -1.348 1.00 47.88 102 ASN A N 1
ATOM 773 C CA . ASN A 1 102 ? 37.739 -6.543 -2.082 1.00 47.88 102 ASN A CA 1
ATOM 774 C C . ASN A 1 102 ? 38.277 -6.096 -3.444 1.00 47.88 102 ASN A C 1
ATOM 776 O O . ASN A 1 102 ? 37.734 -6.411 -4.496 1.00 47.88 102 ASN A O 1
ATOM 780 N N . HIS A 1 103 ? 39.373 -5.347 -3.403 1.00 42.88 103 HIS A N 1
ATOM 781 C CA . HIS A 1 103 ? 40.383 -5.426 -4.447 1.00 42.88 103 HIS A CA 1
ATOM 782 C C . HIS A 1 103 ? 41.739 -5.283 -3.758 1.00 42.88 103 HIS A C 1
ATOM 784 O O . HIS A 1 103 ? 42.297 -4.201 -3.611 1.00 42.88 103 HIS A O 1
ATOM 790 N N . ALA A 1 104 ? 42.200 -6.409 -3.219 1.00 46.19 104 ALA A N 1
ATOM 791 C CA . ALA A 1 104 ? 43.615 -6.634 -3.026 1.00 46.19 104 ALA A CA 1
ATOM 792 C C . ALA A 1 104 ? 44.213 -6.848 -4.417 1.00 46.19 104 ALA A C 1
ATOM 794 O O . ALA A 1 104 ? 43.801 -7.785 -5.094 1.00 46.19 104 ALA A O 1
ATOM 795 N N . SER A 1 105 ? 45.112 -5.970 -4.847 1.00 48.00 105 SER A N 1
ATOM 796 C CA . SER A 1 105 ? 46.462 -6.344 -5.267 1.00 48.00 105 SER A CA 1
ATOM 797 C C . SER A 1 105 ? 47.227 -5.099 -5.719 1.00 48.00 105 SER A C 1
ATOM 799 O O . SER A 1 105 ? 46.634 -4.164 -6.249 1.00 48.00 105 SER A O 1
ATOM 801 N N . ASP A 1 106 ? 48.543 -5.177 -5.535 1.00 42.84 106 ASP A N 1
ATOM 802 C CA . ASP A 1 106 ? 49.593 -4.412 -6.219 1.00 42.84 106 ASP A CA 1
ATOM 803 C C . ASP A 1 106 ? 49.930 -3.058 -5.564 1.00 42.84 106 ASP A C 1
ATOM 805 O O . ASP A 1 106 ? 49.184 -2.090 -5.612 1.00 42.84 106 ASP A O 1
ATOM 809 N N . SER A 1 107 ? 50.981 -3.053 -4.729 1.00 47.22 107 SER A N 1
ATOM 810 C CA . SER A 1 107 ? 52.328 -2.548 -5.077 1.00 47.22 107 SER A CA 1
ATOM 811 C C . SER A 1 107 ? 52.378 -1.014 -4.943 1.00 47.22 107 SER A C 1
ATOM 813 O O . SER A 1 107 ? 51.617 -0.324 -5.595 1.00 47.22 107 SER A O 1
ATOM 815 N N . GLU A 1 108 ? 53.199 -0.370 -4.117 1.00 46.19 108 GLU A N 1
ATOM 816 C CA . GLU A 1 108 ? 54.628 -0.558 -3.900 1.00 46.19 108 GLU A CA 1
ATOM 817 C C . GLU A 1 108 ? 55.064 0.105 -2.574 1.00 46.19 108 GLU A C 1
ATOM 819 O O . GLU A 1 108 ? 54.358 0.919 -1.981 1.00 46.19 108 GLU A O 1
ATOM 824 N N . GLN A 1 109 ? 56.278 -0.241 -2.141 1.00 44.69 109 GLN A N 1
ATOM 825 C CA . GLN A 1 109 ? 57.152 0.516 -1.231 1.00 44.69 109 GLN A CA 1
ATOM 826 C C . GLN A 1 109 ? 57.239 1.997 -1.720 1.00 44.69 109 GLN A C 1
ATOM 828 O O . GLN A 1 109 ? 56.840 2.293 -2.835 1.00 44.69 109 GLN A O 1
ATOM 833 N N . TRP A 1 110 ? 57.604 3.034 -0.964 1.00 38.69 110 TRP A N 1
ATOM 834 C CA . TRP A 1 110 ? 58.964 3.404 -0.564 1.00 38.69 110 TRP A CA 1
ATOM 835 C C . TRP A 1 110 ? 58.922 4.562 0.470 1.00 38.69 110 TRP A C 1
ATOM 837 O O . TRP A 1 110 ? 58.311 5.600 0.239 1.00 38.69 110 TRP A O 1
ATOM 847 N N . THR A 1 111 ? 59.636 4.343 1.582 1.00 44.31 111 THR A N 1
ATOM 848 C CA . THR A 1 111 ? 60.428 5.288 2.408 1.00 44.31 111 THR A CA 1
ATOM 849 C C . THR A 1 111 ? 59.796 6.529 3.061 1.00 44.31 111 THR A C 1
ATOM 851 O O . THR A 1 111 ? 59.549 7.546 2.422 1.00 44.31 111 THR A O 1
ATOM 854 N N . GLN A 1 112 ? 59.741 6.479 4.399 1.00 40.66 112 GLN A N 1
ATOM 855 C CA . GLN A 1 112 ? 59.868 7.635 5.293 1.00 40.66 112 GLN A CA 1
ATOM 856 C C . GLN A 1 112 ? 61.309 8.178 5.258 1.00 40.66 112 GLN A C 1
ATOM 858 O O . GLN A 1 112 ? 62.249 7.413 5.492 1.00 40.66 112 GLN A O 1
ATOM 863 N N . GLN A 1 113 ? 61.456 9.484 5.034 1.00 52.09 113 GLN A N 1
ATOM 864 C CA . GLN A 1 113 ? 62.453 10.348 5.677 1.00 52.09 113 GLN A CA 1
ATOM 865 C C . GLN A 1 113 ? 61.782 11.672 6.030 1.00 52.09 113 GLN A C 1
ATOM 867 O O . GLN A 1 113 ? 60.991 12.159 5.192 1.00 52.09 113 GLN A O 1
#

Organism: Haematococcus lacustris (NCBI:txid44745)